Protein AF-A0A396HW63-F1 (afdb_monomer_lite)

Structure (mmCIF, N/CA/C/O backbone):
data_AF-A0A396HW63-F1
#
_entry.id   AF-A0A396HW63-F1
#
loop_
_atom_site.group_PDB
_atom_site.id
_atom_site.type_symbol
_atom_site.label_atom_id
_atom_site.label_alt_id
_atom_site.label_comp_id
_atom_site.label_asym_id
_atom_site.label_entity_id
_atom_site.label_seq_id
_atom_site.pdbx_PDB_ins_code
_atom_site.Cartn_x
_atom_site.Cartn_y
_atom_site.Cartn_z
_atom_site.occupancy
_atom_site.B_iso_or_equiv
_atom_site.auth_seq_id
_atom_site.auth_comp_id
_atom_site.auth_asym_id
_atom_site.auth_atom_id
_atom_site.pdbx_PDB_model_num
ATOM 1 N N . MET A 1 1 ? 13.982 -29.665 15.265 1.00 35.28 1 MET A N 1
ATOM 2 C CA . MET A 1 1 ? 15.135 -29.494 14.361 1.00 35.28 1 MET A CA 1
ATOM 3 C C . MET A 1 1 ? 14.565 -29.288 12.972 1.00 35.28 1 MET A C 1
ATOM 5 O O . MET A 1 1 ? 13.953 -30.204 12.443 1.00 35.28 1 MET A O 1
ATOM 9 N N . ASN A 1 2 ? 14.620 -28.042 12.500 1.00 26.34 2 ASN A N 1
ATOM 10 C CA . ASN A 1 2 ? 14.129 -27.607 11.192 1.00 26.34 2 ASN A CA 1
ATOM 11 C C . ASN A 1 2 ? 14.912 -28.277 10.056 1.00 26.34 2 ASN A C 1
ATOM 13 O O . ASN A 1 2 ? 16.097 -28.550 10.236 1.00 26.34 2 ASN A O 1
ATOM 17 N N . LEU A 1 3 ? 14.276 -28.426 8.893 1.00 34.09 3 LEU A N 1
ATOM 18 C CA . LEU A 1 3 ? 14.70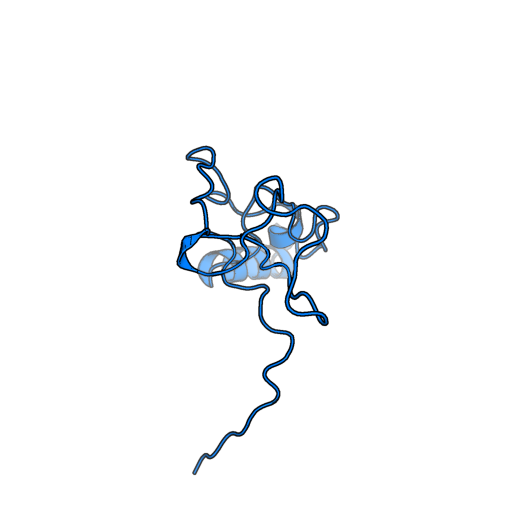4 -27.753 7.663 1.00 34.09 3 LEU A CA 1
ATOM 19 C C . LEU A 1 3 ? 13.526 -27.713 6.676 1.00 34.09 3 LEU A C 1
ATOM 21 O O . LEU A 1 3 ? 12.893 -28.714 6.349 1.00 34.09 3 LEU A O 1
ATOM 25 N N . ASP A 1 4 ? 13.225 -26.481 6.314 1.00 35.28 4 ASP A N 1
ATOM 26 C CA . ASP A 1 4 ? 12.395 -25.971 5.243 1.00 35.28 4 ASP A CA 1
ATOM 27 C C . ASP A 1 4 ? 12.891 -26.401 3.858 1.00 35.28 4 ASP A C 1
ATOM 29 O O . ASP A 1 4 ? 14.080 -26.618 3.649 1.00 35.28 4 ASP A O 1
ATOM 33 N N . SER A 1 5 ? 11.978 -26.466 2.883 1.00 35.53 5 SER A N 1
ATOM 34 C CA . SER A 1 5 ? 12.281 -26.145 1.483 1.00 35.53 5 SER A CA 1
ATOM 35 C C . SER A 1 5 ? 10.998 -25.973 0.663 1.00 35.53 5 SER A C 1
ATOM 37 O O . SER A 1 5 ? 10.401 -26.922 0.167 1.00 35.53 5 SER A O 1
ATOM 39 N N . SER A 1 6 ? 10.647 -24.699 0.486 1.00 38.66 6 SER A N 1
ATOM 40 C CA . SER A 1 6 ? 10.410 -24.116 -0.839 1.00 38.66 6 SER A CA 1
ATOM 41 C C . SER A 1 6 ? 9.137 -24.502 -1.599 1.00 38.66 6 SER A C 1
ATOM 43 O O . SER A 1 6 ? 9.190 -25.175 -2.624 1.00 38.66 6 SER A O 1
ATOM 45 N N . ASN A 1 7 ? 8.010 -23.896 -1.211 1.00 40.03 7 ASN A N 1
ATOM 46 C CA . ASN A 1 7 ? 6.967 -23.521 -2.171 1.00 40.03 7 ASN A CA 1
ATOM 47 C C . ASN A 1 7 ? 6.942 -21.992 -2.332 1.00 40.03 7 ASN A C 1
ATOM 49 O O . ASN A 1 7 ? 6.045 -21.304 -1.854 1.00 40.03 7 ASN A O 1
ATOM 53 N N . ASN A 1 8 ? 7.984 -21.454 -2.969 1.00 47.78 8 ASN A N 1
ATOM 54 C CA . ASN A 1 8 ? 8.144 -20.022 -3.225 1.00 47.78 8 ASN A CA 1
ATOM 55 C C . ASN A 1 8 ? 7.644 -19.660 -4.625 1.00 47.78 8 ASN A C 1
ATOM 57 O O . ASN A 1 8 ? 8.433 -19.301 -5.497 1.00 47.78 8 ASN A O 1
ATOM 61 N N . ASN A 1 9 ? 6.331 -19.757 -4.851 1.00 42.69 9 ASN A N 1
ATOM 62 C CA . ASN A 1 9 ? 5.738 -19.199 -6.066 1.00 42.69 9 ASN A CA 1
ATOM 63 C C . ASN A 1 9 ? 4.280 -18.740 -5.884 1.00 42.69 9 ASN A C 1
ATOM 65 O O . ASN A 1 9 ? 3.406 -19.162 -6.634 1.00 42.69 9 ASN A O 1
ATOM 69 N N . ALA A 1 10 ? 4.012 -17.901 -4.873 1.00 38.03 10 ALA A N 1
ATOM 70 C CA . ALA A 1 10 ? 2.801 -17.059 -4.818 1.00 38.03 10 ALA A CA 1
ATOM 71 C C . ALA A 1 10 ? 2.833 -15.918 -3.771 1.00 38.03 10 ALA A C 1
ATOM 73 O O . ALA A 1 10 ? 1.804 -15.279 -3.567 1.00 38.03 10 ALA A O 1
ATOM 74 N N . ASP A 1 11 ? 3.959 -15.623 -3.108 1.00 39.22 11 ASP A N 1
ATOM 75 C CA . ASP A 1 11 ? 3.981 -14.687 -1.964 1.00 39.22 11 ASP A CA 1
ATOM 76 C C . ASP A 1 11 ? 4.507 -13.275 -2.301 1.00 39.22 11 ASP A C 1
ATOM 78 O O . ASP A 1 11 ? 5.160 -12.602 -1.509 1.00 39.22 11 ASP A O 1
ATOM 82 N N . TRP A 1 12 ? 4.223 -12.777 -3.509 1.00 45.06 12 TRP A N 1
ATOM 83 C CA . TRP A 1 12 ? 4.637 -11.425 -3.933 1.00 45.06 12 TRP A CA 1
ATOM 84 C C . TRP A 1 12 ? 3.687 -10.308 -3.467 1.00 45.06 12 TRP A C 1
ATOM 86 O O . TRP A 1 12 ? 3.776 -9.171 -3.933 1.00 45.06 12 TRP A O 1
ATOM 96 N N . ALA A 1 13 ? 2.743 -10.608 -2.571 1.00 42.38 13 ALA A N 1
ATOM 97 C CA . ALA A 1 13 ? 1.666 -9.693 -2.190 1.00 42.38 13 ALA A CA 1
ATOM 98 C C . ALA A 1 13 ? 1.969 -8.822 -0.955 1.00 42.38 13 ALA A C 1
ATOM 100 O O . ALA A 1 13 ? 1.172 -7.941 -0.628 1.00 42.38 13 ALA A O 1
ATOM 101 N N . GLN A 1 14 ? 3.098 -9.025 -0.267 1.00 44.81 14 GLN A N 1
ATOM 102 C CA . GLN A 1 14 ? 3.351 -8.390 1.039 1.00 44.81 14 G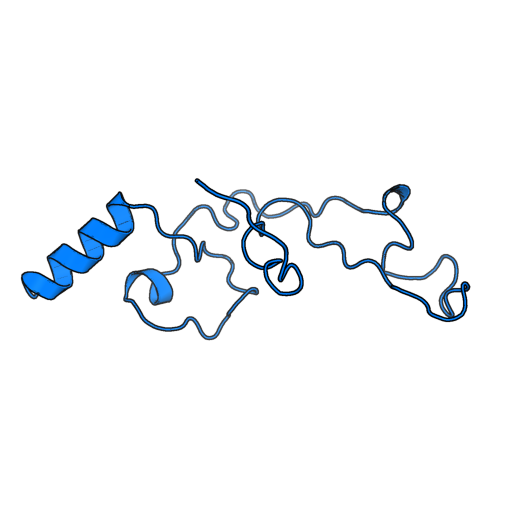LN A CA 1
ATOM 103 C C . GLN A 1 14 ? 4.398 -7.261 1.035 1.00 44.81 1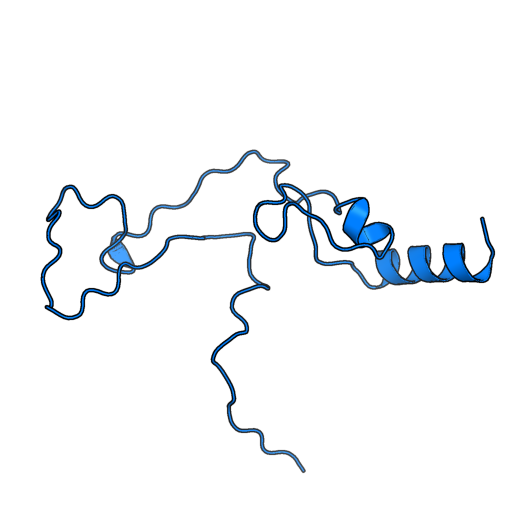4 GLN A C 1
ATOM 105 O O . GLN A 1 14 ? 4.629 -6.647 2.071 1.00 44.81 14 GLN A O 1
ATOM 110 N N . GLN A 1 15 ? 4.952 -6.889 -0.125 1.00 42.94 15 GLN A N 1
ATOM 111 C CA . GLN A 1 15 ? 5.92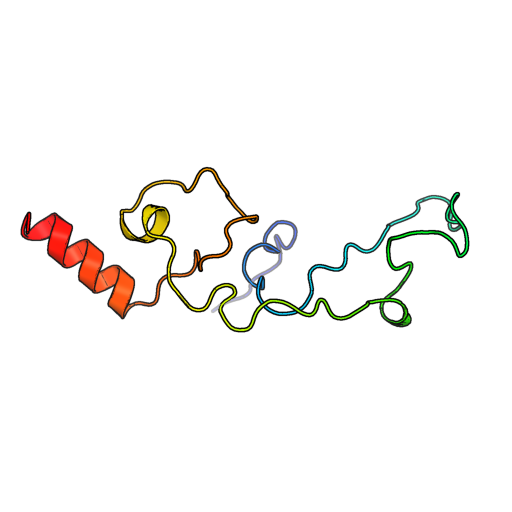9 -5.790 -0.265 1.00 42.94 15 GLN A CA 1
ATOM 112 C C . GLN A 1 15 ? 5.397 -4.606 -1.097 1.00 42.94 15 GLN A C 1
ATOM 114 O O . GLN A 1 15 ? 6.127 -3.954 -1.844 1.00 42.94 15 GLN A O 1
ATOM 119 N N . ASP A 1 16 ? 4.102 -4.295 -0.986 1.00 51.81 16 ASP A N 1
ATOM 120 C CA . ASP A 1 16 ? 3.490 -3.175 -1.714 1.00 51.81 16 ASP A CA 1
ATOM 121 C C . ASP A 1 16 ? 3.662 -1.828 -1.004 1.00 51.81 16 ASP A C 1
ATOM 123 O O . ASP A 1 16 ? 2.700 -1.212 -0.531 1.00 51.81 16 ASP A O 1
ATOM 127 N N . SER A 1 17 ? 4.903 -1.358 -0.971 1.00 52.34 17 SER A N 1
ATOM 128 C CA . SER A 1 17 ? 5.198 0.043 -0.676 1.00 52.34 17 SER A CA 1
ATOM 129 C C . SER A 1 17 ? 6.312 0.643 -1.526 1.00 52.34 17 SER A C 1
ATOM 131 O O . SER A 1 17 ? 6.261 1.857 -1.709 1.00 52.34 17 SER A O 1
ATOM 133 N N . LEU A 1 18 ? 7.222 -0.131 -2.140 1.00 53.00 18 LEU A N 1
ATOM 134 C CA . LEU A 1 18 ? 8.376 0.495 -2.804 1.00 53.00 18 LEU A CA 1
ATOM 135 C C . LEU A 1 18 ? 8.467 0.405 -4.324 1.00 53.00 18 LEU A C 1
ATOM 137 O O . LEU A 1 18 ? 8.768 1.436 -4.895 1.00 53.00 18 LEU A O 1
ATOM 141 N N . ASN A 1 19 ? 8.173 -0.689 -5.027 1.00 53.06 19 ASN A N 1
ATOM 142 C CA . ASN A 1 19 ? 8.303 -0.679 -6.495 1.00 53.06 19 ASN A CA 1
ATOM 143 C C . ASN A 1 19 ? 7.474 -1.792 -7.131 1.00 53.06 19 ASN A C 1
ATOM 145 O O . ASN A 1 19 ? 7.904 -2.940 -7.164 1.00 53.06 19 ASN A O 1
ATOM 149 N N . ARG A 1 20 ? 6.304 -1.466 -7.692 1.00 54.59 20 ARG A N 1
ATOM 150 C CA . ARG A 1 20 ? 5.614 -2.395 -8.596 1.00 54.59 20 ARG A CA 1
ATOM 151 C C . ARG A 1 20 ? 5.972 -2.048 -10.033 1.00 54.59 20 ARG A C 1
ATOM 153 O O . ARG A 1 20 ? 5.158 -1.491 -10.761 1.00 54.59 20 ARG A O 1
ATOM 160 N N . VAL A 1 21 ? 7.200 -2.355 -10.427 1.00 55.00 21 VAL A N 1
ATOM 161 C CA . VAL A 1 21 ? 7.562 -2.363 -11.842 1.00 55.00 21 VAL A CA 1
ATOM 162 C C . VAL A 1 21 ? 7.455 -3.805 -12.313 1.00 55.00 21 VAL A C 1
ATOM 164 O O . VAL A 1 21 ? 8.161 -4.687 -11.832 1.00 55.00 21 VAL A O 1
ATOM 167 N N . GLN A 1 22 ? 6.496 -4.061 -13.198 1.00 58.62 22 GLN A N 1
ATOM 168 C CA . GLN A 1 22 ? 6.336 -5.367 -13.819 1.00 58.62 22 GLN A CA 1
ATOM 169 C C . GLN A 1 22 ? 7.485 -5.556 -14.814 1.00 58.62 22 GLN A C 1
ATOM 171 O O . GLN A 1 22 ? 7.574 -4.811 -15.789 1.00 58.62 22 GLN A O 1
ATOM 176 N N . LEU A 1 23 ? 8.348 -6.543 -14.574 1.00 62.34 23 LEU A N 1
ATOM 177 C CA . LEU A 1 23 ? 9.293 -7.004 -15.587 1.00 62.34 23 LEU A CA 1
ATOM 178 C C . LEU A 1 23 ? 8.504 -7.733 -16.679 1.00 62.34 23 LEU A C 1
ATOM 180 O O . LEU A 1 23 ? 7.754 -8.676 -16.396 1.00 62.34 23 LEU A O 1
ATOM 184 N N . GLY A 1 24 ? 8.649 -7.279 -17.922 1.00 64.44 24 GLY A N 1
ATOM 185 C CA . GLY A 1 24 ? 8.133 -7.998 -19.081 1.00 64.44 24 GLY A CA 1
ATOM 186 C C . GLY A 1 24 ? 9.028 -9.204 -19.358 1.00 64.44 24 GLY A C 1
ATOM 187 O O . GLY A 1 24 ? 10.136 -9.044 -19.856 1.00 64.44 24 GLY A O 1
ATOM 188 N N . MET A 1 25 ? 8.586 -10.416 -19.016 1.00 59.22 25 MET A N 1
ATOM 189 C CA . MET A 1 25 ? 9.299 -11.643 -19.393 1.00 59.22 25 MET A CA 1
ATOM 190 C C . MET A 1 25 ? 8.961 -11.994 -20.848 1.00 59.22 25 MET A C 1
ATOM 192 O O . MET A 1 25 ? 7.865 -12.477 -21.134 1.00 59.22 25 MET A O 1
ATOM 196 N N . PHE A 1 26 ? 9.897 -11.767 -21.771 1.00 64.75 26 PHE A N 1
ATOM 197 C CA . PHE A 1 26 ? 9.720 -12.083 -23.191 1.00 64.75 26 PHE A CA 1
ATOM 198 C C . PHE A 1 26 ? 10.377 -13.428 -23.528 1.00 64.75 26 PHE A C 1
ATOM 200 O O . PHE A 1 26 ? 11.596 -13.567 -23.476 1.00 64.75 26 PHE A O 1
ATOM 207 N N . LYS A 1 27 ? 9.563 -14.427 -23.901 1.00 58.19 27 LYS A N 1
ATOM 208 C CA . LYS A 1 27 ? 10.019 -15.797 -24.224 1.00 58.19 27 LYS A CA 1
ATOM 209 C C . LYS A 1 27 ? 10.971 -15.870 -25.425 1.00 58.19 27 LYS A C 1
ATOM 211 O O . LYS A 1 27 ? 11.700 -16.842 -25.559 1.00 58.19 27 LYS A O 1
ATOM 216 N N . THR A 1 28 ? 10.944 -14.865 -26.296 1.00 64.31 28 THR A N 1
ATOM 217 C CA . THR A 1 28 ? 11.702 -14.813 -27.554 1.00 64.31 28 THR A CA 1
ATOM 218 C C . THR A 1 28 ? 12.960 -13.946 -27.468 1.00 64.31 28 THR A C 1
ATOM 220 O O . THR A 1 28 ? 13.598 -13.716 -28.486 1.00 64.31 28 THR A O 1
ATOM 223 N N . GLY A 1 29 ? 13.319 -13.437 -26.281 1.00 69.19 29 GLY A N 1
ATOM 224 C CA . GLY A 1 29 ? 14.522 -12.618 -26.072 1.00 69.19 29 GLY A CA 1
ATOM 225 C C . GLY A 1 29 ? 14.463 -11.195 -26.646 1.00 69.19 29 GLY A C 1
ATOM 226 O O . GLY A 1 29 ? 15.295 -10.369 -26.286 1.00 69.19 29 GLY A O 1
ATOM 227 N N . THR A 1 30 ? 13.472 -10.869 -27.482 1.00 75.62 30 THR A N 1
ATOM 228 C CA . THR A 1 30 ? 13.282 -9.528 -28.059 1.00 75.62 30 THR A CA 1
ATOM 229 C C . THR A 1 30 ? 11.867 -9.021 -27.787 1.00 75.62 30 THR A C 1
ATOM 231 O O . THR A 1 30 ? 10.887 -9.731 -28.028 1.00 75.62 30 THR A O 1
ATOM 234 N N . CYS A 1 31 ? 11.758 -7.792 -27.276 1.00 81.56 31 CYS A N 1
ATOM 235 C CA . CYS A 1 31 ? 10.481 -7.130 -27.028 1.00 81.56 31 CYS A CA 1
ATOM 236 C C . CYS A 1 31 ? 9.889 -6.581 -28.341 1.00 81.56 31 CYS A C 1
ATOM 238 O O . CYS A 1 31 ? 10.581 -5.844 -29.043 1.00 81.56 31 CYS A O 1
ATOM 240 N N . PRO A 1 32 ? 8.610 -6.860 -28.668 1.00 82.69 32 PRO A N 1
ATOM 241 C CA . PRO A 1 32 ? 7.972 -6.367 -29.894 1.00 82.69 32 PRO A CA 1
ATOM 242 C C . PRO A 1 32 ? 7.793 -4.842 -29.916 1.00 82.69 32 PRO A C 1
ATOM 244 O O . PRO A 1 32 ? 7.576 -4.268 -30.978 1.00 82.69 32 PRO A O 1
ATOM 247 N N . TYR A 1 33 ? 7.881 -4.187 -28.755 1.00 83.38 33 TYR A N 1
ATOM 248 C CA . TYR A 1 33 ? 7.789 -2.733 -28.620 1.00 83.38 33 TYR A CA 1
ATOM 249 C C . TYR A 1 33 ? 9.159 -2.039 -28.635 1.00 83.38 33 TYR A C 1
ATOM 251 O O . TYR A 1 33 ? 9.200 -0.810 -28.619 1.00 83.38 33 TYR A O 1
ATOM 259 N N . GLY A 1 34 ? 10.264 -2.799 -28.658 1.00 83.00 34 GLY A N 1
ATOM 260 C CA . GLY A 1 34 ? 11.626 -2.261 -28.606 1.00 83.00 34 GLY A CA 1
ATOM 261 C C . GLY A 1 34 ? 11.805 -1.236 -27.480 1.00 83.00 34 GLY A C 1
ATOM 262 O O . GLY A 1 34 ? 11.275 -1.406 -26.380 1.00 83.00 34 GLY A O 1
ATOM 263 N N . ASP A 1 35 ? 12.471 -0.127 -27.792 1.00 83.00 35 ASP A N 1
ATOM 264 C CA . ASP A 1 35 ? 12.738 0.973 -26.852 1.00 83.00 35 ASP A CA 1
ATOM 265 C C . ASP A 1 35 ? 11.478 1.771 -26.453 1.00 83.00 35 ASP A C 1
ATOM 267 O O . ASP A 1 35 ? 11.515 2.592 -25.536 1.00 83.00 35 ASP A O 1
ATOM 271 N N . HIS A 1 36 ? 10.338 1.531 -27.113 1.00 82.62 36 HIS A N 1
ATOM 272 C CA . HIS A 1 36 ? 9.043 2.133 -26.775 1.00 82.62 36 HIS A CA 1
ATOM 273 C C . HIS A 1 36 ? 8.214 1.283 -25.803 1.00 82.62 36 HIS A C 1
ATOM 275 O O . HIS A 1 36 ? 7.073 1.636 -25.487 1.00 82.62 36 HIS A O 1
ATOM 281 N N . CYS A 1 37 ? 8.756 0.163 -25.320 1.00 83.94 37 CYS A N 1
ATOM 282 C CA . CYS A 1 37 ? 8.103 -0.640 -24.297 1.00 83.94 37 CYS A CA 1
ATOM 283 C C . CYS A 1 37 ? 7.842 0.194 -23.033 1.00 83.94 37 CYS A C 1
ATOM 285 O O . CYS A 1 37 ? 8.730 0.852 -22.497 1.00 83.94 37 CYS A O 1
ATOM 287 N N . GLN A 1 38 ? 6.611 0.143 -22.522 1.00 79.88 38 GLN A N 1
ATOM 288 C CA . GLN A 1 38 ? 6.234 0.841 -21.285 1.00 79.88 38 GLN A CA 1
ATOM 289 C C . GLN A 1 38 ? 6.682 0.095 -20.018 1.00 79.88 38 GLN A C 1
ATOM 291 O O . GLN A 1 38 ? 6.556 0.619 -18.910 1.00 79.88 38 GLN A O 1
ATOM 296 N N . PHE A 1 39 ? 7.183 -1.130 -20.177 1.00 80.56 39 PHE A N 1
ATOM 297 C CA . PHE A 1 39 ? 7.646 -1.992 -19.099 1.00 80.56 39 PHE A CA 1
ATOM 298 C C . PHE A 1 39 ? 9.164 -2.109 -19.137 1.00 80.56 39 PHE A C 1
ATOM 300 O O . PHE A 1 39 ? 9.771 -2.067 -20.202 1.00 80.56 39 PHE A O 1
ATOM 307 N N . ALA A 1 40 ? 9.764 -2.301 -17.966 1.00 80.75 40 ALA A N 1
ATOM 308 C CA . ALA A 1 40 ? 11.197 -2.511 -17.859 1.00 80.75 40 ALA A CA 1
ATOM 309 C C . ALA A 1 40 ? 11.586 -3.891 -18.417 1.00 80.75 40 ALA A C 1
ATOM 311 O O . ALA A 1 40 ? 10.989 -4.908 -18.043 1.00 80.75 40 ALA A O 1
ATOM 312 N N . HIS A 1 41 ? 12.621 -3.934 -19.255 1.00 79.56 41 HIS A N 1
ATOM 313 C CA . HIS A 1 41 ? 13.257 -5.166 -19.735 1.00 79.56 41 HIS A CA 1
ATOM 314 C C . HIS A 1 41 ? 14.277 -5.740 -18.743 1.00 79.56 41 HIS A C 1
ATOM 316 O O . HIS A 1 41 ? 14.781 -6.845 -18.929 1.00 79.56 41 HIS A O 1
ATOM 322 N N . GLY A 1 42 ? 14.578 -5.017 -17.665 1.00 74.12 42 GLY A N 1
ATOM 323 C CA . GLY A 1 42 ? 15.505 -5.457 -16.633 1.00 74.12 42 GLY A CA 1
ATOM 324 C C . GLY A 1 42 ? 15.545 -4.508 -15.444 1.00 74.12 42 GLY A C 1
ATOM 325 O O . GLY A 1 42 ? 14.896 -3.463 -15.433 1.00 74.12 42 GLY A O 1
ATOM 326 N N . ILE A 1 43 ? 16.340 -4.867 -14.435 1.00 72.75 43 ILE A N 1
ATOM 327 C CA . ILE A 1 43 ? 16.458 -4.095 -13.189 1.00 72.75 43 ILE A CA 1
ATOM 328 C C . ILE A 1 43 ? 16.956 -2.661 -13.456 1.00 72.75 43 ILE A C 1
ATOM 330 O O . ILE A 1 43 ? 16.499 -1.720 -12.813 1.00 72.75 43 ILE A O 1
ATOM 334 N N . GLY A 1 44 ? 17.841 -2.483 -14.442 1.00 78.00 44 GLY A N 1
ATOM 335 C CA . GLY A 1 44 ? 18.370 -1.169 -14.828 1.00 78.00 44 GLY A CA 1
ATOM 336 C C . GL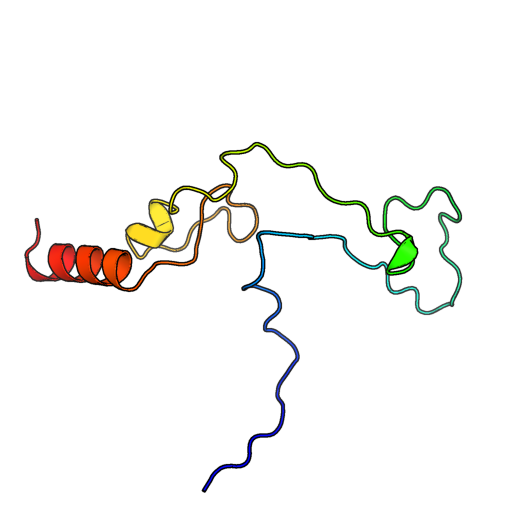Y A 1 44 ? 17.342 -0.224 -15.461 1.00 78.00 44 GLY A C 1
ATOM 337 O O . GLY A 1 44 ? 17.553 0.983 -15.464 1.00 78.00 44 GLY A O 1
ATOM 338 N N . GLU A 1 45 ? 16.217 -0.747 -15.953 1.00 79.00 45 GLU A N 1
ATOM 339 C CA . GLU A 1 45 ? 15.134 0.048 -16.549 1.00 79.00 45 GLU A CA 1
ATOM 340 C C . GLU A 1 45 ? 13.979 0.306 -15.567 1.00 79.00 45 GLU A C 1
ATOM 342 O O . GLU A 1 45 ? 12.990 0.959 -15.918 1.00 79.00 45 GLU A O 1
ATOM 347 N N . LEU A 1 46 ? 14.071 -0.200 -14.329 1.00 76.94 46 LEU A N 1
ATOM 348 C CA . LEU A 1 46 ? 13.031 0.007 -13.324 1.00 76.94 46 LEU A CA 1
ATOM 349 C C . LEU A 1 46 ? 12.961 1.487 -12.954 1.00 76.94 46 LEU A C 1
ATOM 351 O O . LEU A 1 46 ? 13.913 2.078 -12.445 1.00 76.94 46 LEU A O 1
ATOM 355 N N . ARG A 1 47 ? 11.786 2.079 -13.154 1.00 76.31 47 ARG A N 1
ATOM 356 C CA . ARG A 1 47 ? 11.504 3.448 -12.724 1.00 76.31 47 ARG A CA 1
ATOM 357 C C . ARG A 1 47 ? 10.846 3.426 -11.353 1.00 76.31 47 ARG A C 1
ATOM 359 O O . ARG A 1 47 ? 9.878 2.696 -11.144 1.00 76.31 47 ARG A O 1
ATOM 366 N N . GLN A 1 48 ? 11.340 4.256 -10.437 1.00 71.56 48 GLN A N 1
ATOM 367 C CA . GLN A 1 48 ? 10.670 4.464 -9.157 1.00 71.56 48 GLN A CA 1
ATOM 368 C C . GLN A 1 48 ? 9.299 5.099 -9.397 1.00 71.56 48 GLN A C 1
ATOM 370 O O . GLN A 1 48 ? 9.182 6.121 -10.076 1.00 71.56 48 GLN A O 1
ATOM 375 N N . MET A 1 49 ? 8.252 4.505 -8.827 1.00 74.50 49 MET A N 1
ATOM 376 C CA . MET A 1 49 ? 6.934 5.131 -8.832 1.00 74.50 49 MET A CA 1
ATOM 377 C C . MET A 1 49 ? 6.870 6.179 -7.725 1.00 74.50 49 MET A C 1
ATOM 379 O O . MET A 1 49 ? 6.781 5.837 -6.546 1.00 74.50 49 MET A O 1
ATOM 383 N N . ILE A 1 50 ? 6.852 7.457 -8.107 1.00 81.00 50 ILE A N 1
ATOM 384 C CA . ILE A 1 50 ? 6.529 8.540 -7.177 1.00 81.00 50 ILE A CA 1
ATOM 385 C C . ILE A 1 50 ? 5.038 8.441 -6.858 1.00 81.00 50 ILE A C 1
ATOM 387 O O . ILE A 1 50 ? 4.185 8.570 -7.737 1.00 81.00 50 ILE A O 1
ATOM 391 N N . ARG A 1 51 ? 4.721 8.183 -5.591 1.00 83.69 51 ARG A N 1
ATOM 392 C CA . ARG A 1 51 ? 3.344 8.110 -5.097 1.00 83.69 51 ARG A CA 1
ATOM 393 C C . ARG A 1 51 ? 3.050 9.310 -4.211 1.00 83.69 51 ARG A C 1
ATOM 395 O O . ARG A 1 51 ? 3.956 9.936 -3.667 1.00 83.69 51 ARG A O 1
ATOM 402 N N . HIS A 1 52 ? 1.766 9.614 -4.043 1.00 89.00 52 HIS A N 1
ATOM 403 C CA . HIS A 1 52 ? 1.348 10.639 -3.095 1.00 89.00 52 HIS A CA 1
ATOM 404 C C . HIS A 1 52 ? 1.866 10.291 -1.681 1.00 89.00 52 HIS A C 1
ATOM 406 O O . HIS A 1 52 ? 1.757 9.126 -1.291 1.00 89.00 52 HIS A O 1
ATOM 412 N N . PRO A 1 53 ? 2.349 11.257 -0.875 1.00 89.69 53 PRO A N 1
ATOM 413 C CA . PRO A 1 53 ? 2.923 10.987 0.452 1.00 89.69 53 PRO A CA 1
ATOM 414 C C . PRO A 1 53 ? 2.009 10.224 1.423 1.00 89.69 53 PRO A C 1
ATOM 416 O O . PRO A 1 53 ? 2.480 9.570 2.343 1.00 89.69 53 PRO A O 1
ATOM 419 N N . ARG A 1 54 ? 0.689 10.293 1.214 1.00 89.00 54 ARG A N 1
ATOM 420 C CA . ARG A 1 54 ? -0.329 9.577 2.011 1.00 89.00 54 ARG A CA 1
ATOM 421 C C . ARG A 1 54 ? -0.700 8.191 1.473 1.00 89.00 54 ARG A C 1
ATOM 423 O O . ARG A 1 54 ? -1.661 7.583 1.939 1.00 89.00 54 ARG A O 1
ATOM 430 N N . TYR A 1 55 ? -0.008 7.692 0.453 1.00 90.50 55 TYR A N 1
ATOM 431 C CA . TYR A 1 55 ? -0.284 6.366 -0.086 1.00 90.50 55 TYR A CA 1
ATOM 432 C C . TYR A 1 55 ? 0.037 5.294 0.961 1.00 90.50 55 TYR A C 1
ATOM 434 O O . TYR A 1 55 ? 1.161 5.212 1.449 1.00 90.50 55 TYR A O 1
ATOM 442 N N . LYS A 1 56 ? -0.960 4.473 1.308 1.00 89.38 56 LYS A N 1
ATOM 443 C CA . LYS A 1 56 ? -0.863 3.373 2.282 1.00 89.38 56 LYS A CA 1
ATOM 444 C C . LYS A 1 56 ? -0.355 3.761 3.677 1.00 89.38 56 LYS A C 1
ATOM 446 O O . LYS A 1 56 ? 0.098 2.898 4.431 1.00 89.38 56 LYS A O 1
ATOM 451 N N . THR A 1 57 ? -0.482 5.029 4.063 1.00 90.62 57 THR A N 1
ATOM 452 C CA . THR A 1 57 ? -0.164 5.476 5.429 1.00 90.62 57 THR A CA 1
ATOM 453 C C . THR A 1 57 ? -1.249 5.069 6.425 1.00 90.62 57 THR A C 1
ATOM 455 O O . THR A 1 57 ? -0.955 4.735 7.571 1.00 90.62 57 THR A O 1
ATOM 458 N N . GLU A 1 58 ? -2.503 5.031 5.975 1.00 92.44 58 GLU A N 1
ATOM 459 C CA . GLU A 1 58 ? -3.674 4.656 6.770 1.00 92.44 58 GLU A CA 1
ATOM 460 C C . GLU A 1 58 ? -4.158 3.243 6.419 1.00 92.44 58 GLU A C 1
ATOM 462 O O . GLU A 1 58 ? -4.008 2.779 5.285 1.00 92.44 58 GLU A O 1
ATOM 467 N N . VAL A 1 59 ? -4.759 2.559 7.393 1.00 92.12 59 VAL A N 1
ATOM 468 C CA . VAL A 1 59 ? -5.331 1.219 7.227 1.00 92.12 59 VAL A CA 1
ATOM 469 C C . VAL A 1 59 ? -6.644 1.250 6.439 1.00 92.12 59 VAL A C 1
ATOM 471 O O . VAL A 1 59 ? -7.470 2.150 6.591 1.00 92.12 59 VAL A O 1
ATOM 474 N N . CYS A 1 60 ? -6.860 0.253 5.582 1.00 93.44 60 CYS A N 1
ATOM 475 C CA . CYS A 1 60 ? -8.117 0.106 4.862 1.00 93.44 60 CYS A CA 1
ATOM 476 C C . CYS A 1 60 ? -9.248 -0.211 5.842 1.00 93.44 60 CYS A C 1
ATOM 478 O O . CYS A 1 60 ? -9.199 -1.218 6.543 1.00 93.44 60 CYS A O 1
ATOM 480 N N . ARG A 1 61 ? -10.310 0.602 5.836 1.00 92.94 61 ARG A N 1
ATOM 481 C CA . ARG A 1 61 ? -11.476 0.409 6.715 1.00 92.94 61 ARG A CA 1
ATOM 482 C C . ARG A 1 61 ? -12.151 -0.950 6.534 1.00 92.94 61 ARG A C 1
ATOM 484 O O . ARG A 1 61 ? -12.610 -1.522 7.509 1.00 92.94 61 ARG A O 1
ATOM 491 N N . MET A 1 62 ? -12.194 -1.459 5.301 1.00 91.50 62 MET A N 1
ATOM 492 C CA . MET A 1 62 ? -12.765 -2.776 4.994 1.00 91.50 62 MET A CA 1
ATOM 493 C C . MET A 1 62 ? -11.942 -3.886 5.652 1.00 91.50 62 MET A C 1
ATOM 495 O O . MET A 1 62 ? -12.485 -4.693 6.398 1.00 91.50 62 MET A O 1
ATOM 499 N N . VAL A 1 63 ? -10.618 -3.856 5.467 1.00 91.06 63 VAL A N 1
ATOM 500 C CA . VAL A 1 63 ? -9.713 -4.828 6.099 1.00 91.06 63 VAL A CA 1
ATOM 501 C C . VAL A 1 63 ? -9.752 -4.711 7.620 1.00 91.06 63 VAL A C 1
ATOM 503 O O . VAL A 1 63 ? -9.798 -5.726 8.306 1.00 91.06 63 VAL A O 1
ATOM 506 N N . LEU A 1 64 ? -9.801 -3.488 8.152 1.00 89.50 64 LEU A N 1
ATOM 507 C CA . LEU A 1 64 ? -9.934 -3.253 9.588 1.00 89.50 64 LEU A CA 1
ATOM 508 C C . LEU A 1 64 ? -11.257 -3.796 10.148 1.00 89.50 64 LEU A C 1
ATOM 510 O O . LEU A 1 64 ? -11.290 -4.226 11.291 1.00 89.50 64 LEU A O 1
ATOM 514 N N . ALA A 1 65 ? -12.331 -3.793 9.358 1.00 87.19 65 ALA A N 1
ATOM 515 C CA . ALA A 1 65 ? -13.619 -4.384 9.717 1.00 87.19 65 ALA A CA 1
ATOM 516 C C . ALA A 1 65 ? -13.675 -5.909 9.493 1.00 87.19 65 ALA A C 1
ATOM 518 O O . ALA A 1 65 ? -14.733 -6.511 9.663 1.00 87.19 65 ALA A O 1
ATOM 519 N N . GLY A 1 66 ? -12.567 -6.538 9.090 1.00 86.62 66 GLY A N 1
ATOM 520 C CA . GLY A 1 66 ? -12.503 -7.975 8.825 1.00 86.62 66 GLY A CA 1
ATOM 521 C C . GLY A 1 66 ? -13.200 -8.410 7.533 1.00 86.62 66 GLY A C 1
ATOM 522 O O . GLY A 1 66 ? -13.424 -9.602 7.342 1.00 86.62 66 GLY A O 1
ATOM 523 N N . VAL A 1 67 ? -13.541 -7.475 6.639 1.00 89.25 67 VAL A N 1
ATOM 524 C CA . VAL A 1 67 ? -14.173 -7.780 5.347 1.00 89.25 67 VAL A CA 1
ATOM 525 C C . VAL A 1 67 ? -13.183 -7.631 4.194 1.00 89.25 67 VAL A C 1
ATOM 527 O O . VAL A 1 67 ? -12.282 -6.786 4.205 1.00 89.25 67 VAL A O 1
ATOM 530 N N . VAL A 1 68 ? -13.355 -8.455 3.159 1.00 90.25 68 VAL A N 1
ATOM 531 C CA . VAL A 1 68 ? -12.517 -8.398 1.956 1.00 90.25 68 VAL A CA 1
ATOM 532 C C . VAL A 1 68 ? -12.720 -7.057 1.257 1.00 90.25 68 VAL A C 1
ATOM 534 O O . VAL A 1 68 ? -13.835 -6.673 0.910 1.00 90.25 68 VAL A O 1
ATOM 537 N N . CYS A 1 69 ? -11.625 -6.335 1.022 1.00 93.31 69 CYS A N 1
ATOM 538 C CA . CYS A 1 69 ? -11.679 -5.084 0.281 1.00 93.31 69 CYS A CA 1
ATOM 539 C C . CYS A 1 69 ? -11.844 -5.360 -1.227 1.00 93.31 69 CYS A C 1
ATOM 541 O O . CYS A 1 69 ? -10.961 -5.991 -1.817 1.00 93.31 69 CYS A O 1
ATOM 543 N N . PRO A 1 70 ? -12.883 -4.822 -1.894 1.00 94.50 70 PRO A N 1
ATOM 544 C CA . PRO A 1 70 ? -13.102 -5.031 -3.330 1.00 94.50 70 PRO A CA 1
ATOM 545 C C . PRO A 1 70 ? -12.001 -4.404 -4.200 1.00 94.50 70 PRO A C 1
ATOM 547 O O . PRO A 1 70 ? -11.774 -4.828 -5.331 1.00 94.50 70 PRO A O 1
ATOM 550 N N . CYS A 1 71 ? -11.270 -3.416 -3.671 1.00 91.50 71 CYS A N 1
ATOM 551 C CA . CYS A 1 71 ? -10.145 -2.794 -4.367 1.00 91.50 71 CYS A CA 1
ATOM 552 C C . CYS A 1 71 ? -8.901 -3.700 -4.418 1.00 91.50 71 CYS A C 1
ATOM 554 O O . CYS A 1 71 ? -7.997 -3.439 -5.215 1.00 91.50 71 CYS A O 1
ATOM 556 N N . GLY A 1 72 ? -8.830 -4.748 -3.586 1.00 88.19 72 GLY A N 1
ATOM 557 C CA . GLY A 1 72 ? -7.707 -5.686 -3.546 1.00 88.19 72 GLY A CA 1
ATOM 558 C C . GLY A 1 72 ? -6.351 -4.979 -3.452 1.00 88.19 72 GLY A C 1
ATOM 559 O O . GLY A 1 72 ? -6.192 -4.006 -2.715 1.00 88.19 72 GLY A O 1
ATOM 560 N N . HIS A 1 73 ? -5.377 -5.418 -4.255 1.00 84.25 73 HIS A N 1
ATOM 561 C CA . HIS A 1 73 ? -4.044 -4.804 -4.306 1.00 84.25 73 HIS A CA 1
ATOM 562 C C . HIS A 1 73 ? -4.039 -3.363 -4.861 1.00 84.25 73 HIS A C 1
ATOM 564 O O . HIS A 1 73 ? -3.004 -2.709 -4.855 1.00 84.25 73 HIS A O 1
ATOM 570 N N . ARG A 1 74 ? -5.140 -2.878 -5.459 1.00 86.50 74 ARG A N 1
ATOM 571 C CA . ARG A 1 74 ? -5.242 -1.499 -5.981 1.00 86.50 74 ARG A CA 1
ATOM 572 C C . ARG A 1 74 ? -5.697 -0.520 -4.903 1.00 86.50 74 ARG A C 1
ATOM 574 O O . ARG A 1 74 ? -5.778 0.674 -5.163 1.00 86.50 74 ARG A O 1
ATOM 581 N N . CYS A 1 75 ? -6.014 -1.011 -3.706 1.00 91.12 75 CYS A N 1
ATOM 582 C CA . CYS A 1 75 ? -6.389 -0.165 -2.588 1.00 91.12 75 CYS A CA 1
ATOM 583 C C . CYS A 1 75 ? -5.262 0.825 -2.253 1.00 91.12 75 CYS A C 1
ATOM 585 O O . CYS A 1 75 ? -4.102 0.444 -2.101 1.00 91.12 75 CYS A O 1
ATOM 587 N N . HIS A 1 76 ? -5.613 2.105 -2.117 1.00 91.69 76 HIS A N 1
ATOM 588 C CA . HIS A 1 76 ? -4.669 3.154 -1.713 1.00 91.69 76 HIS A CA 1
ATOM 589 C C . HIS A 1 76 ? -4.364 3.136 -0.207 1.00 91.69 76 HIS A C 1
ATOM 591 O O . HIS A 1 76 ? -3.504 3.884 0.251 1.00 91.69 76 HIS A O 1
ATOM 597 N N . PHE A 1 77 ? -5.058 2.286 0.553 1.00 93.00 77 PHE A N 1
ATOM 598 C CA . PHE A 1 77 ? -4.889 2.098 1.989 1.00 93.00 77 PHE A CA 1
ATOM 599 C C . PHE A 1 77 ? -4.164 0.781 2.287 1.00 93.00 77 PHE A C 1
ATOM 601 O O . PHE A 1 77 ? -4.134 -0.147 1.475 1.00 93.00 77 PHE A O 1
ATOM 608 N N . ARG A 1 78 ? -3.574 0.682 3.475 1.00 93.31 78 ARG A N 1
ATOM 609 C CA . ARG A 1 78 ? -2.811 -0.485 3.916 1.00 93.31 78 ARG A CA 1
ATOM 610 C C . ARG A 1 78 ? -3.739 -1.673 4.209 1.00 93.31 78 ARG A C 1
ATOM 612 O O . ARG A 1 78 ? -4.749 -1.520 4.889 1.00 93.31 78 ARG A O 1
ATOM 619 N N . HIS A 1 79 ? -3.384 -2.857 3.705 1.00 91.31 79 HIS A N 1
ATOM 620 C CA . HIS A 1 79 ? -4.053 -4.140 4.006 1.00 91.31 79 HIS A CA 1
ATOM 621 C C . HIS A 1 79 ? -3.268 -5.005 5.009 1.00 91.31 79 HIS A C 1
ATOM 623 O O . HIS A 1 79 ? -3.682 -6.112 5.331 1.00 91.31 79 HIS A O 1
ATOM 629 N N . ALA A 1 80 ? -2.145 -4.494 5.511 1.00 87.81 80 ALA A N 1
ATOM 630 C CA . ALA A 1 80 ? -1.388 -5.078 6.608 1.00 87.81 80 ALA A CA 1
ATOM 631 C C . ALA A 1 80 ? -1.795 -4.401 7.924 1.00 87.81 80 ALA A C 1
ATOM 633 O O . ALA A 1 80 ? -1.576 -3.199 8.097 1.00 87.81 80 ALA A O 1
ATOM 634 N N . LEU A 1 81 ? -2.408 -5.171 8.821 1.00 88.44 81 LEU A N 1
ATOM 635 C CA . LEU A 1 81 ? -2.756 -4.721 10.167 1.00 88.44 81 LEU A CA 1
ATOM 636 C C . LEU A 1 81 ? -1.582 -4.958 11.116 1.00 88.44 81 LEU A C 1
ATOM 638 O O . LEU A 1 81 ? -0.970 -6.029 11.072 1.00 88.44 81 LEU A O 1
ATOM 642 N N . THR A 1 82 ? -1.305 -4.003 11.999 1.00 90.38 82 THR A N 1
ATOM 643 C CA . THR A 1 82 ? -0.410 -4.228 13.142 1.00 90.38 82 THR A CA 1
ATOM 644 C C . THR A 1 82 ? -1.090 -5.105 14.193 1.00 90.38 82 THR A C 1
ATOM 646 O O . THR A 1 82 ? -2.316 -5.232 14.215 1.00 90.38 82 THR A O 1
ATOM 649 N N . GLU A 1 83 ? -0.319 -5.690 15.110 1.00 88.62 83 GLU A N 1
ATOM 650 C CA . GLU A 1 83 ? -0.888 -6.466 16.222 1.00 88.62 83 GLU A CA 1
ATOM 651 C C . GLU A 1 83 ? -1.826 -5.617 17.092 1.00 88.62 83 GLU A C 1
ATOM 653 O O . GLU A 1 83 ? -2.861 -6.100 17.542 1.00 88.62 83 GLU A O 1
ATOM 658 N N . GLN A 1 84 ? -1.529 -4.324 17.254 1.00 88.38 84 GLN A N 1
ATOM 659 C CA . GLN A 1 84 ? -2.395 -3.382 17.962 1.00 88.38 84 GLN A CA 1
ATOM 660 C C . GLN A 1 84 ? -3.716 -3.154 17.212 1.00 88.38 84 GLN A C 1
ATOM 662 O O . GLN A 1 84 ? -4.779 -3.174 17.827 1.00 88.38 84 GLN A O 1
ATOM 667 N N . GLU A 1 85 ? -3.678 -2.968 15.888 1.00 87.94 85 GLU A N 1
ATOM 668 C CA . GLU A 1 85 ? -4.879 -2.802 15.055 1.00 87.94 85 GLU A CA 1
ATOM 669 C C . GLU A 1 85 ? -5.743 -4.076 15.049 1.00 87.94 85 GLU A C 1
ATOM 671 O O . GLU A 1 85 ? -6.968 -3.989 15.166 1.00 87.94 85 GLU A O 1
ATOM 676 N N . LYS A 1 86 ? -5.113 -5.259 14.999 1.00 85.50 86 LYS A N 1
ATOM 677 C CA . LYS A 1 86 ? -5.794 -6.557 15.141 1.00 85.50 86 LYS A CA 1
ATOM 678 C C . LYS A 1 86 ? -6.439 -6.701 16.518 1.00 85.50 86 LYS A C 1
ATOM 680 O O . LYS A 1 86 ? -7.608 -7.069 16.604 1.00 85.50 86 LYS A O 1
ATOM 685 N N . ALA A 1 87 ? -5.709 -6.378 17.586 1.00 86.12 87 ALA A N 1
ATOM 686 C CA . ALA A 1 87 ? -6.217 -6.445 18.952 1.00 86.12 87 ALA A CA 1
ATOM 687 C C . ALA A 1 87 ? -7.414 -5.505 19.149 1.00 86.12 87 ALA A C 1
ATOM 689 O O . ALA A 1 87 ? -8.440 -5.931 19.669 1.00 86.12 87 ALA A O 1
ATOM 690 N N . MET A 1 88 ? -7.338 -4.261 18.660 1.00 81.81 88 MET A N 1
ATOM 691 C CA . MET A 1 88 ? -8.466 -3.321 18.702 1.00 81.81 88 MET A CA 1
ATOM 692 C C . MET A 1 88 ? -9.712 -3.865 17.990 1.00 81.81 88 MET A C 1
ATOM 694 O O . MET A 1 88 ? -10.824 -3.679 18.482 1.00 81.81 88 MET A O 1
ATO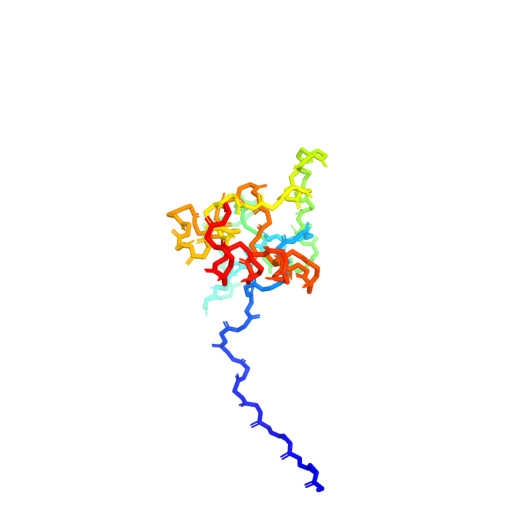M 698 N N . PHE A 1 89 ? -9.549 -4.547 16.852 1.00 77.81 89 PHE A N 1
ATOM 699 C CA . PHE A 1 89 ? -10.666 -5.185 16.154 1.00 77.81 89 PHE A CA 1
ATOM 700 C C . PHE A 1 89 ? -11.261 -6.358 16.947 1.00 77.81 89 PHE A C 1
ATOM 702 O O . PHE A 1 89 ? -12.477 -6.421 17.127 1.00 77.81 89 PHE A O 1
ATOM 709 N N . LEU A 1 90 ? -10.417 -7.253 17.474 1.00 75.75 90 LEU A N 1
ATOM 710 C CA . LEU A 1 90 ? -10.867 -8.382 18.293 1.00 75.75 90 LEU A CA 1
ATOM 711 C C . LEU A 1 90 ? -11.616 -7.910 19.545 1.00 75.75 90 LEU A C 1
ATOM 713 O O . LEU A 1 90 ? -12.656 -8.470 19.880 1.00 75.75 90 LEU A O 1
ATOM 717 N N . LEU A 1 91 ? -11.146 -6.838 20.189 1.00 80.25 91 LEU A N 1
ATOM 718 C CA . LEU A 1 91 ? -11.832 -6.232 21.329 1.00 80.25 91 LEU A CA 1
ATOM 719 C C . LEU A 1 91 ? -13.227 -5.719 20.937 1.00 80.25 91 LEU A C 1
ATOM 721 O O . LEU A 1 91 ? -14.194 -6.016 21.632 1.00 80.25 91 LEU A O 1
ATOM 725 N N . LYS A 1 92 ? -13.381 -5.027 19.800 1.00 75.62 92 LYS A N 1
ATOM 726 C CA . LYS A 1 92 ? -14.707 -4.573 19.331 1.00 75.62 92 LYS A CA 1
ATOM 727 C C . LYS A 1 92 ? -15.675 -5.727 19.066 1.00 75.62 92 LYS A C 1
ATOM 729 O O . LYS A 1 92 ? -16.844 -5.630 19.426 1.00 75.62 92 LYS A O 1
ATOM 734 N N . LEU A 1 93 ? -15.197 -6.827 18.483 1.00 72.12 93 LEU A N 1
ATOM 735 C CA . LEU A 1 93 ? -16.022 -8.015 18.238 1.00 72.12 93 LEU A CA 1
ATOM 736 C C . LEU A 1 93 ? -16.466 -8.703 19.533 1.00 72.12 93 LEU A C 1
ATOM 738 O O . LEU A 1 93 ? -17.635 -9.064 19.662 1.00 72.12 93 LEU A O 1
ATOM 742 N N . VAL A 1 94 ? -15.545 -8.880 20.484 1.00 78.81 94 VAL A N 1
ATOM 743 C CA . VAL A 1 94 ? -15.831 -9.542 21.767 1.00 78.81 94 VAL A CA 1
ATOM 744 C C . VAL A 1 94 ? -16.776 -8.695 22.619 1.00 78.81 94 VAL A C 1
ATOM 746 O O . VAL A 1 94 ? -17.692 -9.235 23.235 1.00 78.81 94 VAL A O 1
ATOM 749 N N . PHE A 1 95 ? -16.593 -7.373 22.622 1.00 82.38 95 PHE A N 1
ATOM 750 C CA . PHE A 1 95 ? -17.363 -6.463 23.468 1.00 82.38 95 PHE A CA 1
ATOM 751 C C . PHE A 1 95 ? -18.590 -5.831 22.784 1.00 82.38 95 PHE A C 1
ATOM 753 O O . PHE A 1 95 ? -19.327 -5.117 23.457 1.00 82.38 95 PHE A O 1
ATOM 760 N N . LYS A 1 96 ? -18.849 -6.107 21.492 1.00 65.62 96 LYS A N 1
ATOM 761 C CA . LYS A 1 96 ? -19.939 -5.504 20.685 1.00 65.62 96 LYS A CA 1
ATOM 762 C C . LYS A 1 96 ? -20.057 -3.975 20.868 1.00 65.62 96 LYS A C 1
ATOM 764 O O . LYS A 1 96 ? -21.166 -3.452 20.964 1.00 65.62 96 LYS A O 1
ATOM 769 N N . LEU A 1 97 ? -18.915 -3.286 20.948 1.00 59.22 97 LEU A N 1
ATOM 770 C CA . LEU A 1 97 ? -18.825 -1.820 21.041 1.00 59.22 97 LEU A CA 1
ATOM 771 C C . LEU A 1 97 ? -18.848 -1.158 19.661 1.00 59.22 97 LEU A C 1
ATOM 773 O O . LEU A 1 97 ? -18.206 -1.706 18.733 1.00 59.22 97 LEU A O 1
#

pLDDT: mean 73.6, std 18.45, range [26.34, 94.5]

Radius of gyration: 19.19 Å; chains: 1; bounding box: 38×40×53 Å

Secondary structure (DSSP, 8-state):
--------SS-TTS-TTT----B---TTSS-TTGGG-SSBSSGGGPPP----TTTTSSB-HHHHTTS--TTGGG-SSB----HHHHHHHHHHHHHT-

InterPro domains:
  IPR000571 Zinc finger, CCCH-type [PF00642] (27-42)
  IPR000571 Zinc finger, CCCH-type [PS50103] (26-44)
  IPR000571 Zinc finger, CCCH-type [PS50103] (54-82)
  IPR000571 Zinc finger, CCCH-type [SM00356] (18-43)
  IPR000571 Zinc finger, CCCH-type [SM00356] (54-81)
  IPR036855 Zinc finger, CCCH-type superfamily [SSF90229] (25-48)
  IPR036855 Zinc finger, CCCH-type superfamily [SSF90229] (50-85)
  IPR045877 RNA-binding protein ZFP36-like [PTHR12547] (26-88)

Organism: Medicago truncatula (NCBI:txid3880)

Foldseek 3Di:
DDDDDDPPDDPPLPPPPWFDQDADDDPVPADPCHPNDPGDVDPVRGDTDDDDPQQQPAADPCLLLVHDDPCRSVDSHHNDDDPVSVVVNVCCVVVVD

Sequence (97 aa):
MNLDSSNNNADWAQQDSLNRVQLGMFKTGTCPYGDHCQFAHGIGELRQMIRHPRYKTEVCRMVLAGVVCPCGHRCHFRHALTEQEKAMFLLKLVFKL